Protein AF-A0A6N7Y236-F1 (afdb_monomer)

Structure (mmCIF, N/CA/C/O backbone):
data_AF-A0A6N7Y236-F1
#
_entry.id   AF-A0A6N7Y236-F1
#
loop_
_atom_site.group_PDB
_atom_site.id
_atom_site.type_symbol
_atom_site.label_atom_id
_atom_site.label_alt_id
_atom_site.label_comp_id
_atom_site.label_asym_id
_atom_site.label_entity_id
_atom_site.label_seq_id
_atom_site.pdbx_PDB_ins_code
_atom_site.C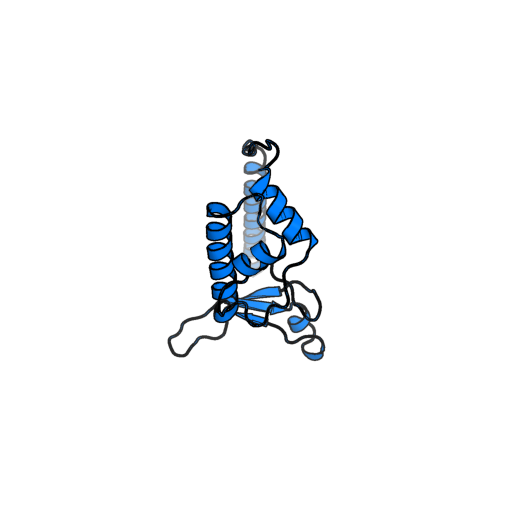artn_x
_atom_site.Cartn_y
_atom_site.Cartn_z
_atom_site.occupancy
_atom_site.B_iso_or_equiv
_atom_site.auth_seq_id
_atom_site.auth_comp_id
_atom_site.auth_asym_id
_atom_site.auth_atom_id
_atom_site.pdbx_PDB_model_num
ATOM 1 N N . MET A 1 1 ? 8.096 5.923 -2.245 1.00 73.38 1 MET A N 1
ATOM 2 C CA . MET A 1 1 ? 9.019 4.998 -2.942 1.00 73.38 1 MET A CA 1
ATOM 3 C C . MET A 1 1 ? 8.358 3.627 -2.965 1.00 73.38 1 MET A C 1
ATOM 5 O O . MET A 1 1 ? 7.786 3.262 -1.947 1.00 73.38 1 MET A O 1
ATOM 9 N N . VAL A 1 2 ? 8.338 2.931 -4.106 1.00 91.31 2 VAL A N 1
ATOM 10 C CA . VAL A 1 2 ? 7.702 1.605 -4.260 1.00 91.31 2 VAL A CA 1
ATOM 11 C C . VAL A 1 2 ? 8.805 0.564 -4.427 1.00 91.31 2 VAL A C 1
ATOM 13 O O . VAL A 1 2 ? 9.731 0.795 -5.203 1.00 91.31 2 VAL A O 1
ATOM 16 N N . TYR A 1 3 ? 8.707 -0.558 -3.720 1.00 94.25 3 TYR A N 1
ATOM 17 C CA . TYR A 1 3 ? 9.679 -1.652 -3.771 1.00 94.25 3 TYR A CA 1
ATOM 18 C C . TYR A 1 3 ? 9.050 -2.913 -4.360 1.00 94.25 3 TYR A C 1
ATOM 20 O O . TYR A 1 3 ? 7.848 -3.147 -4.225 1.00 94.25 3 TYR A O 1
ATOM 28 N N . CYS A 1 4 ? 9.860 -3.704 -5.059 1.00 94.25 4 CYS A N 1
ATOM 29 C CA . CYS A 1 4 ? 9.429 -4.950 -5.671 1.00 94.25 4 CYS A CA 1
ATOM 30 C C . CYS A 1 4 ? 9.331 -6.061 -4.622 1.00 94.25 4 CYS A C 1
ATOM 32 O O . CYS A 1 4 ? 10.350 -6.461 -4.080 1.00 94.25 4 CYS A O 1
ATOM 34 N N . GLY A 1 5 ? 8.152 -6.650 -4.425 1.00 90.12 5 GLY A N 1
ATOM 35 C CA . GLY A 1 5 ? 7.972 -7.733 -3.446 1.00 90.12 5 GLY A CA 1
ATOM 36 C C . GLY A 1 5 ? 8.643 -9.076 -3.780 1.00 90.12 5 GLY A C 1
ATOM 37 O O . GLY A 1 5 ? 8.464 -10.022 -3.028 1.00 90.12 5 GLY A O 1
ATOM 38 N N . ASN A 1 6 ? 9.359 -9.200 -4.906 1.00 92.12 6 ASN A N 1
ATOM 39 C CA . ASN A 1 6 ? 10.080 -10.433 -5.274 1.00 92.12 6 ASN A CA 1
ATOM 40 C C . ASN A 1 6 ? 11.599 -10.335 -5.075 1.00 92.12 6 ASN A C 1
ATOM 42 O O . ASN A 1 6 ? 12.252 -11.346 -4.856 1.00 92.12 6 ASN A O 1
ATOM 46 N N . CYS A 1 7 ? 12.179 -9.139 -5.195 1.00 93.12 7 CYS A N 1
ATOM 47 C CA . CYS A 1 7 ? 13.631 -8.948 -5.087 1.00 93.12 7 CYS A CA 1
ATOM 48 C C . CYS A 1 7 ? 14.033 -7.703 -4.285 1.00 93.12 7 CYS A C 1
ATOM 50 O O . CYS A 1 7 ? 15.197 -7.315 -4.320 1.00 93.12 7 CYS A O 1
ATOM 52 N N . ASP A 1 8 ? 13.071 -7.044 -3.635 1.00 93.31 8 ASP A N 1
ATOM 53 C CA . ASP A 1 8 ? 13.226 -5.872 -2.764 1.00 93.31 8 ASP A CA 1
ATOM 54 C C . ASP A 1 8 ? 13.941 -4.661 -3.380 1.00 93.31 8 ASP A C 1
ATOM 56 O O . ASP A 1 8 ? 14.250 -3.681 -2.702 1.00 93.31 8 ASP A O 1
ATOM 60 N N . THR A 1 9 ? 14.155 -4.657 -4.696 1.00 94.06 9 THR A N 1
ATOM 61 C CA . THR A 1 9 ? 14.704 -3.497 -5.395 1.00 94.06 9 THR A CA 1
ATOM 62 C C . THR A 1 9 ? 13.645 -2.425 -5.612 1.00 94.06 9 THR A C 1
ATOM 64 O O . THR A 1 9 ? 12.453 -2.693 -5.809 1.00 94.06 9 THR A O 1
ATOM 67 N N . ALA A 1 10 ? 14.092 -1.170 -5.601 1.00 94.44 10 ALA A N 1
ATOM 68 C CA . ALA A 1 10 ? 13.239 -0.030 -5.892 1.00 94.44 10 ALA A CA 1
ATOM 69 C C . ALA A 1 10 ? 12.637 -0.142 -7.300 1.00 94.44 10 ALA A C 1
ATOM 71 O O . ALA A 1 10 ? 13.304 -0.544 -8.260 1.00 94.44 10 ALA A O 1
ATOM 72 N N . CYS A 1 11 ? 11.375 0.246 -7.436 1.00 94.75 11 CYS A N 1
ATOM 73 C CA . CYS A 1 11 ? 10.710 0.359 -8.725 1.00 94.75 11 CYS A CA 1
ATOM 74 C C . CYS A 1 11 ? 10.898 1.766 -9.301 1.00 94.75 11 CYS A C 1
ATOM 76 O O . CYS A 1 11 ? 10.759 2.758 -8.583 1.00 94.75 11 CYS A O 1
ATOM 78 N N . HIS A 1 12 ? 11.158 1.856 -10.604 1.00 93.69 12 HIS A N 1
ATOM 79 C CA . HIS A 1 12 ? 11.148 3.124 -11.327 1.00 93.69 12 HIS A CA 1
ATOM 80 C C . HIS A 1 12 ? 9.745 3.407 -11.868 1.00 93.69 12 HIS A C 1
ATOM 82 O O . HIS A 1 12 ? 9.034 2.496 -12.302 1.00 93.69 12 HIS A O 1
ATOM 88 N N . ALA A 1 13 ? 9.341 4.675 -11.828 1.00 94.06 13 ALA A N 1
ATOM 89 C CA . ALA A 1 13 ? 8.067 5.124 -12.369 1.00 94.06 13 ALA A CA 1
ATOM 90 C C . ALA A 1 13 ? 8.195 5.439 -13.866 1.00 94.06 13 ALA A C 1
ATOM 92 O O . ALA A 1 13 ? 9.195 5.998 -14.311 1.00 94.06 13 ALA A O 1
ATOM 93 N N . GLY A 1 14 ? 7.159 5.116 -14.628 1.00 93.56 14 GLY A N 1
ATOM 94 C CA . GLY A 1 14 ? 7.034 5.451 -16.040 1.00 93.56 14 GLY A CA 1
ATOM 95 C C . GLY A 1 14 ? 5.575 5.438 -16.482 1.00 93.56 14 GLY A C 1
ATOM 96 O O . GLY A 1 14 ? 4.678 5.112 -15.705 1.00 93.56 14 GLY A O 1
ATOM 97 N N . LEU A 1 15 ? 5.333 5.795 -17.740 1.00 93.69 15 LEU A N 1
ATOM 98 C CA . LEU A 1 15 ? 4.010 5.674 -18.345 1.00 93.69 15 LEU A CA 1
ATOM 99 C C . LEU A 1 15 ? 3.803 4.254 -18.863 1.00 93.69 15 LEU A C 1
ATOM 101 O O . LEU A 1 15 ? 4.702 3.660 -19.458 1.00 93.69 15 LEU A O 1
ATOM 105 N N . ASP A 1 16 ? 2.602 3.722 -18.665 1.00 91.44 16 ASP A N 1
ATOM 106 C CA . ASP A 1 16 ? 2.214 2.462 -19.280 1.00 91.44 16 ASP A CA 1
ATOM 107 C C . ASP A 1 16 ? 1.825 2.644 -20.760 1.00 91.44 16 ASP A C 1
ATOM 109 O O . ASP A 1 16 ? 1.664 3.752 -21.289 1.00 91.44 16 ASP A O 1
ATOM 113 N N . SER A 1 17 ? 1.638 1.516 -21.441 1.00 89.69 17 SER A N 1
ATOM 114 C CA . SER A 1 17 ? 1.077 1.484 -22.788 1.00 89.69 17 SER A CA 1
ATOM 115 C C . SER A 1 17 ? -0.328 2.096 -22.827 1.00 89.69 17 SER A C 1
ATOM 117 O O . SER A 1 17 ? -1.106 1.933 -21.877 1.00 89.69 17 SER A O 1
ATOM 119 N N . PRO A 1 18 ? -0.676 2.795 -23.924 1.00 93.88 18 PRO A N 1
ATOM 120 C CA . PRO A 1 18 ? -1.967 3.450 -24.020 1.00 93.88 18 PRO A CA 1
ATOM 121 C C . PRO A 1 18 ? -3.061 2.398 -24.026 1.00 93.88 18 PRO A C 1
ATOM 123 O O . PRO A 1 18 ? -2.958 1.367 -24.693 1.00 93.88 18 PRO A O 1
ATOM 126 N N . ARG A 1 19 ? -4.130 2.672 -23.291 1.00 91.25 19 ARG A N 1
ATOM 127 C CA . ARG A 1 19 ? -5.381 1.939 -23.437 1.00 91.25 19 ARG A CA 1
ATOM 128 C C . ARG A 1 19 ? -6.055 2.337 -24.757 1.00 91.25 19 ARG A C 1
ATOM 130 O O . ARG A 1 19 ? -5.618 3.262 -25.440 1.00 91.25 19 ARG A O 1
ATOM 137 N N . LYS A 1 20 ? -7.115 1.618 -25.141 1.00 94.56 20 LYS A N 1
ATOM 138 C CA . LYS A 1 20 ? -7.821 1.829 -26.424 1.00 94.56 20 LYS A CA 1
ATOM 139 C C . LYS A 1 20 ? -8.383 3.249 -26.585 1.00 94.56 20 LYS A C 1
ATOM 141 O O . LYS A 1 20 ? -8.529 3.715 -27.705 1.00 94.56 20 LYS A O 1
ATOM 146 N N . ASP A 1 21 ? -8.680 3.912 -25.474 1.00 94.00 21 ASP A N 1
ATOM 147 C CA . ASP A 1 21 ? -9.172 5.291 -25.371 1.00 94.00 21 ASP A CA 1
ATOM 148 C C . ASP A 1 21 ? -8.045 6.340 -25.266 1.00 94.00 21 ASP A C 1
ATOM 150 O O . ASP A 1 21 ? -8.315 7.530 -25.136 1.00 94.00 21 ASP A O 1
ATOM 154 N N . GLY A 1 22 ? -6.776 5.920 -25.312 1.00 93.81 22 GLY A N 1
ATOM 155 C CA . GLY A 1 22 ? -5.610 6.792 -25.182 1.00 93.81 22 GLY A CA 1
ATOM 156 C C . GLY A 1 22 ? -5.167 7.062 -23.742 1.00 93.81 22 GLY A C 1
ATOM 157 O O . GLY A 1 22 ? -4.090 7.632 -23.552 1.00 93.81 22 GLY A O 1
ATOM 158 N N . TYR A 1 23 ? -5.921 6.618 -22.729 1.00 92.81 23 TYR A N 1
ATOM 159 C CA . TYR A 1 23 ? -5.523 6.760 -21.328 1.00 92.81 23 TYR A CA 1
ATOM 160 C C . TYR A 1 23 ? -4.214 6.006 -21.045 1.00 92.81 23 TYR A C 1
ATOM 162 O O . TYR A 1 23 ? -4.032 4.860 -21.469 1.00 92.81 23 TYR A O 1
ATOM 170 N N . ARG A 1 24 ? -3.291 6.647 -20.317 1.00 94.25 24 ARG A N 1
ATOM 171 C CA . ARG A 1 24 ? -1.989 6.077 -19.937 1.00 94.25 24 ARG A CA 1
ATOM 172 C C . ARG A 1 24 ? -1.809 6.135 -18.423 1.00 94.25 24 ARG A C 1
ATOM 174 O O . ARG A 1 24 ? -1.453 7.195 -17.911 1.00 94.25 24 ARG A O 1
ATOM 181 N N . PRO A 1 25 ? -2.059 5.038 -17.693 1.00 94.38 25 PRO A N 1
ATOM 182 C CA . PRO A 1 25 ? -1.783 5.015 -16.263 1.00 94.38 25 PRO A CA 1
ATOM 183 C C . PRO A 1 25 ? -0.273 5.047 -16.015 1.00 94.38 25 PRO A C 1
ATOM 185 O O . PRO A 1 25 ? 0.513 4.630 -16.874 1.00 94.38 25 PRO A O 1
ATOM 188 N N . SER A 1 26 ? 0.139 5.469 -14.821 1.00 94.75 26 SER A N 1
ATOM 189 C CA . SER A 1 26 ? 1.523 5.254 -14.409 1.00 94.75 26 SER A CA 1
ATOM 190 C C . SER A 1 26 ? 1.756 3.775 -14.115 1.00 94.75 26 SER A C 1
ATOM 192 O O . SER A 1 26 ? 0.847 3.002 -13.770 1.00 94.75 26 SER A O 1
ATOM 194 N N . ARG A 1 27 ? 3.012 3.380 -14.271 1.00 94.75 27 ARG A N 1
ATOM 195 C CA . ARG A 1 27 ? 3.520 2.043 -14.022 1.00 94.75 27 ARG A CA 1
ATOM 196 C C . ARG A 1 27 ? 4.809 2.145 -13.225 1.00 94.75 27 ARG A C 1
ATOM 198 O O . ARG A 1 27 ? 5.702 2.910 -13.572 1.00 94.75 27 ARG A O 1
ATOM 205 N N . TYR A 1 28 ? 4.909 1.325 -12.192 1.00 95.19 28 TYR A N 1
ATOM 206 C CA . TYR A 1 28 ? 6.104 1.146 -11.387 1.00 95.19 28 TYR A CA 1
ATOM 207 C C . TYR A 1 28 ? 6.699 -0.207 -11.737 1.00 95.19 28 TYR A C 1
ATOM 209 O O . TYR A 1 28 ? 6.105 -1.249 -11.458 1.00 95.19 28 TYR A O 1
ATOM 217 N N . THR A 1 29 ? 7.850 -0.191 -12.392 1.00 95.00 29 THR A N 1
ATOM 218 C CA . THR A 1 29 ? 8.519 -1.405 -12.857 1.00 95.00 29 THR A CA 1
ATOM 219 C C . THR A 1 29 ? 9.741 -1.660 -11.994 1.00 95.00 29 THR A C 1
ATOM 221 O O . THR A 1 29 ? 10.496 -0.735 -11.696 1.00 95.00 29 THR A O 1
ATOM 224 N N . CYS A 1 30 ? 9.941 -2.912 -11.580 1.00 95.56 30 CYS A N 1
ATOM 225 C CA . CYS A 1 30 ? 11.135 -3.309 -10.843 1.00 95.56 30 CYS A CA 1
ATOM 226 C C . CYS A 1 30 ? 12.396 -2.915 -11.626 1.00 95.56 30 CYS A C 1
ATOM 228 O O . CYS A 1 30 ? 12.510 -3.217 -12.814 1.00 95.56 30 CYS A O 1
ATOM 230 N N . SER A 1 31 ? 13.354 -2.252 -10.975 1.00 93.56 31 SER A N 1
ATOM 231 C CA . SER A 1 31 ? 14.572 -1.801 -11.662 1.00 93.56 31 SER A CA 1
ATOM 232 C C . SER A 1 31 ? 15.440 -2.963 -12.140 1.00 93.56 31 SER A C 1
ATOM 234 O O . SER A 1 31 ? 16.049 -2.856 -13.196 1.00 93.56 31 SER A O 1
ATOM 236 N N . THR A 1 32 ? 15.437 -4.106 -11.442 1.00 92.50 32 THR A N 1
ATOM 237 C CA . THR A 1 32 ? 16.137 -5.320 -11.895 1.00 92.50 32 THR A CA 1
ATOM 238 C C . THR A 1 32 ? 15.682 -5.754 -13.285 1.00 92.50 32 THR A C 1
ATOM 240 O O . THR A 1 32 ? 16.520 -6.141 -14.090 1.00 92.50 32 THR A O 1
ATOM 243 N N . ARG A 1 33 ? 14.391 -5.597 -13.607 1.00 88.56 33 ARG A N 1
ATOM 244 C CA . ARG A 1 33 ? 13.844 -5.943 -14.923 1.00 88.56 33 ARG A CA 1
ATOM 245 C C . ARG A 1 33 ? 14.540 -5.204 -16.065 1.00 88.56 33 ARG A C 1
ATOM 247 O O . ARG A 1 33 ? 14.715 -5.765 -17.136 1.00 88.56 33 ARG A O 1
ATOM 254 N N . GLN A 1 34 ? 14.935 -3.949 -15.8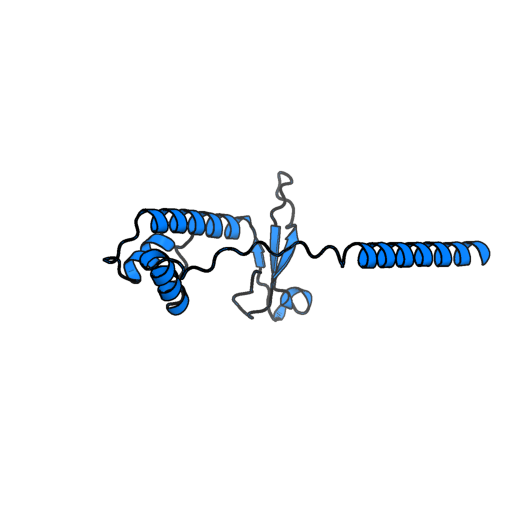40 1.00 80.31 34 GLN A N 1
ATOM 255 C CA . GLN A 1 34 ? 15.624 -3.147 -16.852 1.00 80.31 34 GLN A CA 1
ATOM 256 C C . GLN A 1 34 ? 16.987 -3.743 -17.230 1.00 80.31 34 GLN A C 1
ATOM 258 O O . GLN A 1 34 ? 17.425 -3.591 -18.367 1.00 80.31 34 GLN A O 1
ATOM 263 N N . PHE A 1 35 ? 17.653 -4.401 -16.280 1.00 83.75 35 PHE A N 1
ATOM 264 C CA . PHE A 1 35 ? 18.987 -4.968 -16.466 1.00 83.75 35 PHE A CA 1
ATOM 265 C C . PHE A 1 35 ? 18.949 -6.461 -16.808 1.00 83.75 35 PHE A C 1
ATOM 267 O O . PHE A 1 35 ? 19.794 -6.928 -17.564 1.00 83.75 35 PHE A O 1
ATOM 274 N N . ASN A 1 36 ? 17.989 -7.206 -16.252 1.00 85.50 36 ASN A N 1
ATOM 275 C CA . ASN A 1 36 ? 17.822 -8.637 -16.474 1.00 85.50 36 ASN A CA 1
ATOM 276 C C . ASN A 1 36 ? 16.359 -9.068 -16.246 1.00 85.50 36 ASN A C 1
ATOM 278 O O . ASN A 1 36 ? 15.907 -9.202 -15.105 1.00 85.50 36 ASN A O 1
ATOM 282 N N . GLU A 1 37 ? 15.622 -9.315 -17.333 1.00 81.62 37 GLU A N 1
ATOM 283 C CA . GLU A 1 37 ? 14.224 -9.758 -17.251 1.00 81.62 37 GLU A CA 1
ATOM 284 C C . GLU A 1 37 ? 14.072 -11.168 -16.659 1.00 81.62 37 GLU A C 1
ATOM 286 O O . GLU A 1 37 ? 13.067 -11.427 -16.002 1.00 81.62 37 GLU A O 1
ATOM 291 N N . GLU A 1 38 ? 15.059 -12.061 -16.808 1.00 85.75 38 GLU A N 1
ATOM 292 C CA . GLU A 1 38 ? 14.987 -13.425 -16.253 1.00 85.75 38 GLU A CA 1
ATOM 293 C C . GLU A 1 38 ? 15.008 -13.427 -14.720 1.00 85.75 38 GLU A C 1
ATOM 295 O O . GLU A 1 38 ? 14.414 -14.293 -14.080 1.00 85.75 38 GLU A O 1
ATOM 300 N N . GLN A 1 39 ? 15.662 -12.431 -14.119 1.00 88.12 39 GLN A N 1
ATOM 301 C CA . GLN A 1 39 ? 15.780 -12.320 -12.669 1.00 88.12 39 GLN A CA 1
ATOM 302 C C . GLN A 1 39 ? 14.506 -11.762 -12.021 1.00 88.12 39 GLN A C 1
ATOM 304 O O . GLN A 1 39 ? 14.156 -12.146 -10.905 1.00 88.12 39 GLN A O 1
ATOM 309 N N . CYS A 1 40 ? 13.824 -10.819 -12.678 1.00 92.75 40 CYS A N 1
ATOM 310 C CA . CYS A 1 40 ? 12.589 -10.245 -12.158 1.00 92.75 40 CYS A CA 1
ATOM 311 C C . CYS A 1 40 ? 11.785 -9.541 -13.253 1.00 92.75 40 CYS A C 1
ATOM 313 O O . CYS A 1 40 ? 12.280 -8.631 -13.914 1.00 92.75 40 CYS A O 1
ATOM 315 N N . THR A 1 41 ? 10.501 -9.878 -13.373 1.00 92.94 41 THR A N 1
ATOM 316 C CA . THR A 1 41 ? 9.587 -9.274 -14.359 1.00 92.94 41 THR A CA 1
ATOM 317 C C . THR A 1 41 ? 8.509 -8.387 -13.734 1.00 92.94 41 THR A C 1
ATOM 319 O O . THR A 1 41 ? 7.712 -7.781 -14.464 1.00 92.94 41 THR A O 1
ATOM 322 N N . ASN A 1 42 ? 8.504 -8.261 -12.403 1.00 93.94 42 ASN A N 1
ATOM 323 C CA . ASN A 1 42 ? 7.440 -7.611 -11.646 1.00 93.94 42 ASN A CA 1
ATOM 324 C C . ASN A 1 42 ? 7.264 -6.127 -11.984 1.00 93.94 42 ASN A C 1
ATOM 326 O O . ASN A 1 42 ? 8.215 -5.356 -12.145 1.00 93.94 42 ASN A O 1
ATOM 330 N N . PHE A 1 43 ? 6.000 -5.725 -12.039 1.00 93.62 43 PHE A N 1
ATOM 331 C CA . PHE A 1 43 ? 5.565 -4.343 -12.155 1.00 93.62 43 PHE A CA 1
ATOM 332 C C . PHE A 1 43 ? 4.174 -4.190 -11.537 1.00 93.62 43 PHE A C 1
ATOM 334 O O . PHE A 1 43 ? 3.429 -5.161 -11.419 1.00 93.62 43 PHE A O 1
ATOM 341 N N . ILE A 1 44 ? 3.808 -2.962 -11.188 1.00 93.94 44 ILE A N 1
ATOM 342 C CA . ILE A 1 44 ? 2.465 -2.611 -10.725 1.00 93.94 44 ILE A CA 1
ATOM 343 C C . ILE A 1 44 ? 2.007 -1.322 -11.410 1.00 93.94 44 ILE A C 1
ATOM 345 O O . ILE A 1 44 ? 2.815 -0.436 -11.680 1.00 93.94 44 ILE A O 1
ATOM 349 N N . SER A 1 45 ? 0.721 -1.215 -11.739 1.00 93.88 45 SER A N 1
ATOM 350 C CA . SER A 1 45 ? 0.139 -0.014 -12.352 1.00 93.88 45 SER A CA 1
ATOM 351 C C . SER A 1 45 ? -0.692 0.765 -11.336 1.00 93.88 45 SER A C 1
ATOM 353 O O . SER A 1 45 ? -1.233 0.181 -10.398 1.00 93.88 45 SER A O 1
ATOM 355 N N . ASP A 1 46 ? -0.875 2.066 -11.558 1.00 92.88 46 ASP A N 1
ATOM 356 C CA . ASP A 1 46 ? -1.815 2.885 -10.782 1.00 92.88 46 ASP A CA 1
ATOM 357 C C . ASP A 1 46 ? -3.236 2.324 -10.783 1.00 92.88 46 ASP A C 1
ATOM 359 O O . ASP A 1 46 ? -3.949 2.474 -9.796 1.00 92.88 46 ASP A O 1
ATOM 363 N N . ILE A 1 47 ? -3.642 1.615 -11.841 1.00 92.56 47 ILE A N 1
ATOM 364 C CA . ILE A 1 47 ? -4.969 0.983 -11.908 1.00 92.56 47 ILE A CA 1
ATOM 365 C C . ILE A 1 47 ? -5.191 0.027 -10.726 1.00 92.56 47 ILE A C 1
ATOM 367 O O . ILE A 1 47 ? -6.311 -0.098 -10.237 1.00 92.56 47 ILE A O 1
ATOM 371 N N . THR A 1 48 ? -4.133 -0.630 -10.248 1.00 91.94 48 THR A N 1
ATOM 372 C CA . THR A 1 48 ? -4.187 -1.533 -9.094 1.00 91.94 48 THR A CA 1
ATOM 373 C C . THR A 1 48 ? -3.715 -0.851 -7.812 1.00 91.94 48 THR A C 1
ATOM 375 O O . THR A 1 48 ? -4.347 -0.998 -6.767 1.00 91.94 48 THR A O 1
ATOM 378 N N . LEU A 1 49 ? -2.628 -0.077 -7.885 1.00 93.50 49 LEU A N 1
ATOM 379 C CA . LEU A 1 49 ? -1.994 0.538 -6.721 1.00 93.50 49 LEU A CA 1
ATOM 380 C C . LEU A 1 49 ? -2.831 1.679 -6.129 1.00 93.50 49 LEU A C 1
ATOM 382 O O . LEU A 1 49 ? -2.957 1.789 -4.911 1.00 93.50 49 LEU A O 1
ATOM 386 N N . LEU A 1 50 ? -3.427 2.526 -6.967 1.00 94.06 50 LEU A N 1
ATOM 387 C CA . LEU A 1 50 ? -4.134 3.711 -6.492 1.00 94.06 50 LEU A CA 1
ATOM 388 C C . LEU A 1 50 ? -5.409 3.351 -5.710 1.00 94.06 50 LEU A C 1
ATOM 390 O O . LEU A 1 50 ? -5.575 3.877 -4.607 1.00 94.06 50 LEU A O 1
ATOM 394 N N . PRO A 1 51 ? -6.274 2.417 -6.167 1.00 95.44 51 PRO A N 1
ATOM 395 C CA . PRO A 1 51 ? -7.390 1.950 -5.348 1.00 95.44 51 PRO A CA 1
ATOM 396 C C . PRO A 1 51 ? -6.948 1.377 -4.001 1.00 95.44 51 PRO A C 1
ATOM 398 O O . PRO A 1 51 ? -7.625 1.600 -3.001 1.00 95.44 51 PRO A O 1
ATOM 401 N N . PHE A 1 52 ? -5.822 0.663 -3.952 1.00 96.00 52 PHE A N 1
ATOM 402 C CA . PHE A 1 52 ? -5.272 0.144 -2.702 1.00 96.00 52 PHE A CA 1
ATOM 403 C C . PHE A 1 52 ? -4.919 1.280 -1.731 1.00 96.00 52 PHE A C 1
ATOM 405 O O . PHE A 1 52 ? -5.441 1.327 -0.617 1.00 96.00 52 PHE A O 1
ATOM 412 N N . ILE A 1 53 ? -4.098 2.237 -2.178 1.00 95.88 53 ILE A N 1
ATOM 413 C CA . ILE A 1 53 ? -3.626 3.354 -1.348 1.00 95.88 53 ILE A CA 1
ATOM 414 C C . ILE A 1 53 ? -4.794 4.231 -0.886 1.00 95.88 53 ILE A C 1
ATOM 416 O O . ILE A 1 53 ? -4.898 4.549 0.297 1.00 95.88 53 ILE A O 1
ATOM 420 N N . LEU A 1 54 ? -5.697 4.608 -1.794 1.00 97.38 54 LEU A N 1
ATOM 421 C CA . LEU A 1 54 ? -6.814 5.496 -1.465 1.00 97.38 54 LEU A CA 1
ATOM 422 C C . LEU A 1 54 ? -7.791 4.852 -0.478 1.00 97.38 54 LEU A C 1
ATOM 424 O O . LEU A 1 54 ? -8.259 5.520 0.447 1.00 97.38 54 LEU A O 1
ATOM 428 N N . ASN A 1 55 ? -8.073 3.555 -0.629 1.00 97.88 55 ASN A N 1
ATOM 429 C CA . ASN A 1 55 ? -8.890 2.841 0.350 1.00 97.88 55 ASN A CA 1
ATOM 430 C C . ASN A 1 55 ? -8.186 2.755 1.705 1.00 97.88 55 ASN A C 1
ATOM 432 O O . ASN A 1 55 ? -8.845 2.907 2.732 1.00 97.88 55 ASN A O 1
ATOM 436 N N . TYR A 1 56 ? -6.862 2.583 1.720 1.00 97.19 56 TYR A N 1
ATOM 437 C CA . TYR A 1 56 ? -6.104 2.502 2.965 1.00 97.19 56 TYR A CA 1
ATOM 438 C C . TYR A 1 56 ? -6.140 3.842 3.700 1.00 97.19 56 TYR A C 1
ATOM 440 O O . TYR A 1 56 ? -6.488 3.881 4.876 1.00 97.19 56 TYR A O 1
ATOM 448 N N . ILE A 1 57 ? -5.914 4.954 2.991 1.00 97.50 57 ILE A N 1
ATOM 449 C CA . ILE A 1 57 ? -6.048 6.316 3.535 1.00 97.50 57 ILE A CA 1
ATOM 450 C C . ILE A 1 57 ? -7.473 6.560 4.051 1.00 97.50 57 ILE A C 1
ATOM 452 O O . ILE A 1 57 ? -7.652 7.068 5.155 1.00 97.50 57 ILE A O 1
ATOM 456 N N . SER A 1 58 ? -8.503 6.165 3.294 1.00 97.75 58 SER A N 1
ATOM 457 C CA . SER A 1 58 ? -9.899 6.305 3.733 1.00 97.75 58 SER A CA 1
ATOM 458 C C . SER A 1 58 ? -10.167 5.550 5.036 1.00 97.75 58 SER A C 1
ATOM 460 O O . SER A 1 58 ? -10.810 6.079 5.946 1.00 97.75 58 SER A O 1
ATOM 462 N N . ASN A 1 59 ? -9.671 4.318 5.143 1.00 97.19 59 ASN A N 1
ATOM 463 C CA . ASN A 1 59 ? -9.808 3.508 6.347 1.00 97.19 59 ASN A CA 1
ATOM 464 C C . ASN A 1 59 ? -8.992 4.068 7.513 1.00 97.19 59 ASN A C 1
ATOM 466 O O . ASN A 1 59 ? -9.470 4.046 8.644 1.00 97.19 59 ASN A O 1
ATOM 470 N N . PHE A 1 60 ? -7.817 4.629 7.241 1.00 95.94 60 PHE A N 1
ATOM 471 C CA . PHE A 1 60 ? -6.972 5.289 8.229 1.00 95.94 60 PHE A CA 1
ATOM 472 C C . PHE A 1 60 ? -7.666 6.512 8.845 1.00 95.94 60 PHE A C 1
ATOM 474 O O . PHE A 1 60 ? -7.718 6.639 10.064 1.00 95.94 60 PHE A O 1
ATOM 481 N N . ILE A 1 61 ? -8.294 7.362 8.024 1.00 95.44 61 ILE A N 1
ATOM 482 C CA . ILE A 1 61 ? -9.081 8.514 8.502 1.00 95.44 61 ILE A CA 1
ATOM 483 C C . ILE A 1 61 ? -10.290 8.048 9.327 1.00 95.44 61 ILE A C 1
ATOM 485 O O . ILE A 1 61 ? -10.604 8.619 10.370 1.00 95.44 61 ILE A O 1
ATOM 489 N N . LYS A 1 62 ? -10.981 6.986 8.892 1.00 94.75 62 LYS A N 1
ATOM 490 C CA . LYS A 1 62 ? -12.104 6.416 9.658 1.00 94.75 62 LYS A CA 1
ATOM 491 C C . LYS A 1 62 ? -11.648 5.893 11.012 1.00 94.75 62 LYS A C 1
ATOM 493 O O . LYS A 1 62 ? -12.306 6.173 12.007 1.00 94.75 62 LYS A O 1
ATOM 498 N N . LEU A 1 63 ? -10.530 5.171 11.036 1.00 94.44 63 LEU A N 1
ATOM 499 C CA . LEU A 1 63 ? -9.920 4.682 12.261 1.00 94.44 63 LEU A CA 1
ATOM 500 C C . LEU A 1 63 ? -9.582 5.845 13.194 1.00 94.44 63 LEU A C 1
ATOM 502 O O . LEU A 1 63 ? -9.984 5.802 14.348 1.00 94.44 63 LEU A O 1
ATOM 506 N N . GLN A 1 64 ? -8.920 6.892 12.695 1.00 92.25 64 GLN A N 1
ATOM 507 C CA . GLN A 1 64 ? -8.583 8.083 13.480 1.00 92.25 64 GLN A CA 1
ATOM 508 C C . GLN A 1 64 ? -9.808 8.680 14.188 1.00 92.25 64 GLN A C 1
ATOM 510 O O . GLN A 1 64 ? -9.722 9.065 15.349 1.00 92.25 64 GLN A O 1
ATOM 515 N N . ASN A 1 65 ? -10.956 8.721 13.509 1.00 90.94 65 ASN A N 1
ATOM 516 C CA . ASN A 1 65 ? -12.190 9.280 14.063 1.00 90.94 65 ASN A CA 1
ATOM 517 C C . ASN A 1 65 ? -12.910 8.346 15.052 1.00 90.94 65 ASN A C 1
ATOM 519 O O . ASN A 1 65 ? -13.741 8.817 15.825 1.00 90.94 65 ASN A O 1
ATOM 523 N N . SER A 1 66 ? -12.648 7.035 15.018 1.00 90.25 66 SER A N 1
ATOM 524 C CA . SER A 1 66 ? -13.369 6.040 15.829 1.00 90.25 66 SER A CA 1
ATOM 525 C C . SER A 1 66 ? -12.515 5.334 16.883 1.00 90.25 66 SER A C 1
ATOM 527 O O . SER A 1 66 ? -13.047 4.549 17.666 1.00 90.25 66 SER A O 1
ATOM 529 N N . ILE A 1 67 ? -11.197 5.535 16.874 1.00 91.19 67 ILE A N 1
ATOM 530 C CA . ILE A 1 67 ? -10.259 4.806 17.725 1.00 91.19 67 ILE A CA 1
ATOM 531 C C . ILE A 1 67 ? -10.420 5.176 19.204 1.00 91.19 67 ILE A C 1
ATOM 533 O O . ILE A 1 67 ? -10.582 6.332 19.585 1.00 91.19 67 ILE A O 1
ATOM 537 N N . VAL A 1 68 ? -10.361 4.157 20.058 1.00 88.44 68 VAL A N 1
ATOM 538 C CA . VAL A 1 68 ? -10.496 4.224 21.513 1.00 88.44 68 VAL A CA 1
ATOM 539 C C . VAL A 1 68 ? -9.541 3.217 22.150 1.00 88.44 68 VAL A C 1
ATOM 541 O O . VAL A 1 68 ? -9.213 2.196 21.545 1.00 88.44 68 VAL A O 1
ATOM 544 N N . LYS A 1 69 ? -9.167 3.444 23.416 1.00 88.12 69 LYS A N 1
ATOM 545 C CA . LYS A 1 69 ? -8.241 2.593 24.198 1.00 88.12 69 LYS A CA 1
ATOM 546 C C . LYS A 1 69 ? -8.655 1.119 24.328 1.00 88.12 69 LYS A C 1
ATOM 548 O O . LYS A 1 69 ? -7.850 0.292 24.737 1.00 88.12 69 LYS A O 1
ATOM 553 N N . LYS A 1 70 ? -9.918 0.792 24.039 1.00 90.69 70 LYS A N 1
ATOM 554 C CA . LYS A 1 70 ? -10.448 -0.579 24.089 1.00 90.69 70 LYS A CA 1
ATOM 555 C C . LYS A 1 70 ? -10.104 -1.398 22.838 1.00 90.69 70 LYS A C 1
ATOM 557 O O . LYS A 1 70 ? -10.186 -2.621 22.895 1.00 90.69 70 LYS A O 1
ATOM 562 N N . HIS A 1 71 ? -9.763 -0.759 21.717 1.00 93.19 71 HIS A N 1
ATOM 563 C CA . HIS A 1 71 ? -9.442 -1.497 20.499 1.00 93.19 71 HIS A CA 1
ATOM 564 C C . HIS A 1 71 ? -8.168 -2.318 20.670 1.00 93.19 71 HIS A C 1
ATOM 566 O O . HIS A 1 71 ? -7.142 -1.820 21.128 1.00 93.19 71 HIS A O 1
ATOM 572 N N . SER A 1 72 ? -8.241 -3.582 20.265 1.00 93.38 72 SER A N 1
ATOM 573 C CA . SER A 1 72 ? -7.066 -4.431 20.133 1.00 93.38 72 SER A CA 1
ATOM 574 C C . SER A 1 72 ? -6.342 -4.150 18.814 1.00 93.38 72 SER A C 1
ATOM 576 O O . SER A 1 72 ? -6.929 -3.625 17.866 1.00 93.38 72 SER A O 1
ATOM 578 N N . LEU A 1 73 ? -5.081 -4.578 18.712 1.00 94.62 73 LEU A N 1
ATOM 579 C CA . LEU A 1 73 ? -4.328 -4.521 17.453 1.00 94.62 73 LEU A CA 1
ATOM 580 C C . LEU A 1 73 ? -5.083 -5.211 16.302 1.00 94.62 73 LEU A C 1
ATOM 582 O O . LEU A 1 73 ? -5.161 -4.670 15.205 1.00 94.62 73 LEU A O 1
ATOM 586 N N . LYS A 1 74 ? -5.733 -6.350 16.573 1.00 95.12 74 LYS A N 1
ATOM 587 C CA . LYS A 1 74 ? -6.542 -7.065 15.572 1.00 95.12 74 LYS A CA 1
ATOM 588 C C . LYS A 1 74 ? -7.738 -6.245 15.085 1.00 95.12 74 LYS A C 1
ATOM 590 O O . LYS A 1 74 ? -8.079 -6.306 13.907 1.00 95.12 74 LYS A O 1
ATOM 595 N N . ASP A 1 75 ? -8.381 -5.484 15.971 1.00 94.75 75 ASP A N 1
ATOM 596 C CA . ASP A 1 75 ? -9.509 -4.629 15.585 1.00 94.75 75 ASP A CA 1
ATOM 597 C C . ASP A 1 75 ? -9.046 -3.510 14.651 1.00 94.75 75 ASP A C 1
ATOM 599 O O . ASP A 1 75 ? -9.695 -3.226 13.648 1.00 94.75 75 ASP A O 1
ATOM 603 N N . ILE A 1 76 ? -7.897 -2.912 14.964 1.00 95.00 76 ILE A N 1
ATOM 604 C CA . ILE A 1 76 ? -7.288 -1.830 14.189 1.00 95.00 76 ILE A CA 1
ATOM 605 C C . ILE A 1 76 ? -6.898 -2.319 12.801 1.00 95.00 76 ILE A C 1
ATOM 607 O O . ILE A 1 76 ? -7.286 -1.712 11.806 1.00 95.00 76 ILE A O 1
ATOM 611 N N . GLU A 1 77 ? -6.191 -3.445 12.724 1.00 96.50 77 GLU A N 1
ATOM 612 C CA . GLU A 1 77 ? -5.804 -4.065 11.459 1.00 96.50 77 GLU A CA 1
ATOM 613 C C . GLU A 1 77 ? -7.030 -4.393 10.599 1.00 96.50 77 GLU A C 1
ATOM 615 O O . GLU A 1 77 ? -7.072 -4.057 9.415 1.00 96.50 77 GLU A O 1
ATOM 620 N N . LYS A 1 78 ? -8.087 -4.947 11.207 1.00 95.81 78 LYS A N 1
ATOM 621 C CA . LYS A 1 78 ? -9.349 -5.239 10.517 1.00 95.81 78 LYS A CA 1
ATOM 622 C C . LYS A 1 78 ? -10.039 -3.983 9.979 1.00 95.81 78 LYS A C 1
ATOM 624 O O . LYS A 1 78 ? -10.691 -4.047 8.937 1.00 95.81 78 LYS A O 1
ATOM 629 N N . ILE A 1 79 ? -9.940 -2.855 10.684 1.00 95.69 79 ILE A N 1
ATOM 630 C CA . ILE A 1 79 ? -10.474 -1.571 10.214 1.00 95.69 79 ILE A CA 1
ATOM 631 C C . ILE A 1 79 ? -9.630 -1.041 9.048 1.00 95.69 79 ILE A C 1
ATOM 633 O O . ILE A 1 79 ? -10.200 -0.641 8.033 1.00 95.69 79 ILE A O 1
ATOM 637 N N . LEU A 1 80 ? -8.299 -1.071 9.165 1.00 96.62 80 LEU A N 1
ATOM 638 C CA . LEU A 1 80 ? -7.367 -0.585 8.141 1.00 96.62 80 LEU A CA 1
ATOM 639 C C . LEU A 1 80 ? -7.465 -1.380 6.834 1.00 96.62 80 LEU A C 1
ATOM 641 O O . LEU A 1 80 ? -7.547 -0.787 5.758 1.00 96.62 80 LEU A O 1
ATOM 645 N N . LEU A 1 81 ? -7.546 -2.709 6.922 1.00 97.19 81 LEU A N 1
ATOM 646 C CA . LEU A 1 81 ? -7.645 -3.620 5.778 1.00 97.19 81 LEU A CA 1
ATOM 647 C C . LEU A 1 81 ? -9.096 -3.906 5.354 1.00 97.19 81 LEU A C 1
ATOM 649 O O . LEU A 1 81 ? -9.394 -4.907 4.701 1.00 97.19 81 LEU A O 1
ATOM 653 N N . LYS A 1 82 ? -10.046 -3.035 5.709 1.00 96.44 82 LYS A N 1
ATOM 654 C CA . LYS A 1 82 ? -11.448 -3.218 5.330 1.00 96.44 82 LYS A CA 1
ATOM 655 C C . LYS A 1 82 ? -11.669 -2.917 3.845 1.00 96.44 82 LYS A C 1
ATOM 657 O O . LYS A 1 82 ? -11.522 -1.780 3.403 1.00 96.44 82 LYS A O 1
ATOM 662 N N . GLY A 1 83 ? -12.151 -3.905 3.094 1.00 96.06 83 GLY A N 1
ATOM 663 C CA . GLY A 1 83 ? -12.639 -3.730 1.722 1.00 96.06 83 GLY A CA 1
ATOM 664 C C . GLY A 1 83 ? -11.943 -4.629 0.704 1.00 96.06 83 GLY A C 1
ATOM 665 O O . GLY A 1 83 ? -10.921 -5.245 0.982 1.00 96.06 83 GLY A O 1
ATOM 666 N N . LYS A 1 84 ? -12.510 -4.694 -0.506 1.00 95.75 84 LYS A N 1
ATOM 667 C CA . LYS A 1 84 ? -12.069 -5.619 -1.565 1.00 95.75 84 LYS A CA 1
ATOM 668 C C . LYS A 1 84 ? -10.627 -5.409 -2.040 1.00 95.75 84 LYS A C 1
ATOM 670 O O . LYS A 1 84 ? -10.022 -6.347 -2.534 1.00 95.75 84 LYS A O 1
ATOM 675 N N . SER A 1 85 ? -10.080 -4.202 -1.888 1.00 95.25 85 SER A N 1
ATOM 676 C CA . SER A 1 85 ? -8.699 -3.897 -2.284 1.00 95.25 85 SER A CA 1
ATOM 677 C C . SER A 1 85 ? -7.645 -4.606 -1.429 1.00 95.25 85 SER A C 1
ATOM 679 O O . SER A 1 85 ? -6.489 -4.615 -1.827 1.00 95.25 85 SER A O 1
ATOM 681 N N . PHE A 1 86 ? -8.028 -5.195 -0.291 1.00 96.62 86 PHE A N 1
ATOM 682 C CA . PHE A 1 86 ? -7.109 -5.832 0.657 1.00 96.62 86 PHE A CA 1
ATOM 683 C C . PHE A 1 86 ? -7.298 -7.349 0.768 1.00 96.62 86 PHE A C 1
ATOM 685 O O . PHE A 1 86 ? -6.772 -7.953 1.694 1.00 96.62 86 PHE A O 1
ATOM 692 N N . ILE A 1 87 ? -8.063 -7.971 -0.137 1.00 93.81 87 ILE A N 1
ATOM 693 C CA . ILE A 1 87 ? -8.432 -9.391 -0.014 1.00 93.81 87 ILE A CA 1
ATOM 694 C C . ILE A 1 87 ? -7.217 -10.332 -0.012 1.00 93.81 87 ILE A C 1
ATOM 696 O O . ILE A 1 87 ? -7.225 -11.324 0.709 1.00 93.81 87 ILE A O 1
ATOM 700 N N . ASP A 1 88 ? -6.162 -9.965 -0.743 1.00 92.44 88 ASP A N 1
ATOM 701 C CA . ASP A 1 88 ? -4.918 -10.734 -0.863 1.00 92.44 88 ASP A CA 1
ATOM 702 C C . ASP A 1 88 ? -3.812 -10.234 0.087 1.00 92.44 88 ASP A C 1
ATOM 704 O O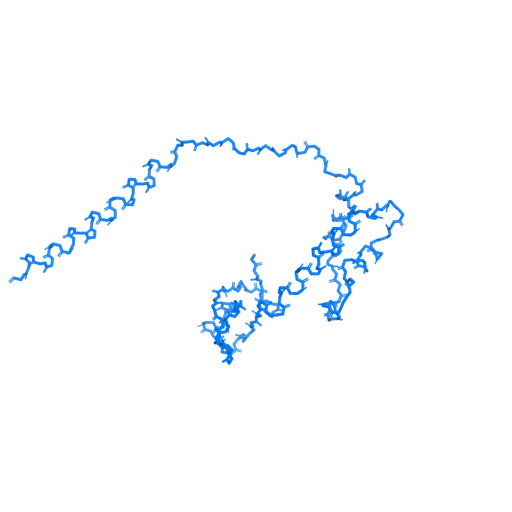 . ASP A 1 88 ? -2.639 -10.573 -0.069 1.00 92.44 88 ASP A O 1
ATOM 708 N N . VAL A 1 89 ? -4.155 -9.394 1.071 1.00 94.81 89 VAL A N 1
ATOM 709 C CA . VAL A 1 89 ? -3.203 -8.893 2.071 1.00 94.81 89 VAL A CA 1
ATOM 710 C C . VAL A 1 89 ? -3.222 -9.808 3.287 1.00 94.81 89 VAL A C 1
ATOM 712 O O . VAL A 1 89 ? -4.234 -9.918 3.972 1.00 94.81 89 VAL A O 1
ATOM 715 N N . ALA A 1 90 ? -2.081 -10.431 3.584 1.00 94.50 90 ALA A N 1
ATOM 716 C CA . ALA A 1 90 ? -1.947 -11.335 4.728 1.00 94.50 90 ALA A CA 1
ATOM 717 C C . ALA A 1 90 ? -2.072 -10.621 6.087 1.00 94.50 90 ALA A C 1
ATOM 719 O O . ALA A 1 90 ? -2.569 -11.206 7.048 1.00 94.50 90 ALA A O 1
ATOM 720 N N . GLY A 1 91 ? -1.621 -9.370 6.166 1.00 95.38 91 GLY A N 1
ATOM 721 C CA . GLY A 1 91 ? -1.644 -8.557 7.376 1.00 95.38 91 GLY A CA 1
ATOM 722 C C . GLY A 1 91 ? -0.738 -7.338 7.250 1.00 95.38 91 GLY A C 1
ATOM 723 O O . GLY A 1 91 ? -0.064 -7.145 6.235 1.00 95.38 91 GLY A O 1
ATOM 724 N N . ILE A 1 92 ? -0.738 -6.514 8.287 1.00 95.44 92 ILE A N 1
ATOM 725 C CA . ILE A 1 92 ? 0.180 -5.394 8.470 1.00 95.44 92 ILE A CA 1
ATOM 726 C C . ILE A 1 92 ? 1.277 -5.849 9.431 1.00 95.44 92 ILE A C 1
ATOM 728 O O . ILE A 1 92 ? 1.026 -6.603 10.373 1.00 95.44 92 ILE A O 1
ATOM 732 N N . ASP A 1 93 ? 2.501 -5.378 9.205 1.00 94.62 93 ASP A N 1
ATOM 733 C CA . ASP A 1 93 ? 3.587 -5.605 10.150 1.00 94.62 93 ASP A CA 1
ATOM 734 C C . AS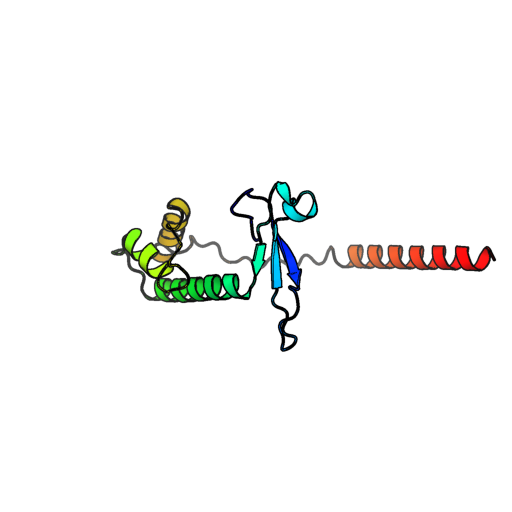P A 1 93 ? 3.194 -5.173 11.578 1.00 94.62 93 ASP A C 1
ATOM 736 O O . ASP A 1 93 ? 2.605 -4.109 11.805 1.00 94.62 93 ASP A O 1
ATOM 740 N N . ARG A 1 94 ? 3.526 -6.021 12.557 1.00 94.88 94 ARG A N 1
ATOM 741 C CA . ARG A 1 94 ? 3.097 -5.834 13.944 1.00 94.88 94 ARG A CA 1
ATOM 742 C C . ARG A 1 94 ? 3.717 -4.587 14.561 1.00 94.88 94 ARG A C 1
ATOM 744 O O . ARG A 1 94 ? 3.037 -3.911 15.333 1.00 94.88 94 ARG A O 1
ATOM 751 N N . GLU A 1 95 ? 4.982 -4.304 14.268 1.00 95.00 95 GLU A N 1
ATOM 752 C CA . GLU A 1 95 ? 5.677 -3.146 14.823 1.00 95.00 95 GLU A CA 1
ATOM 753 C C . GLU A 1 95 ? 5.036 -1.852 14.313 1.00 95.00 95 GLU A C 1
ATOM 755 O O . GLU A 1 95 ? 4.637 -1.002 15.113 1.00 95.00 95 GLU A O 1
ATOM 760 N N . GLY A 1 96 ? 4.805 -1.760 13.000 1.00 91.81 96 GLY A N 1
ATOM 761 C CA . GLY A 1 96 ? 4.111 -0.624 12.391 1.00 91.81 96 GLY A CA 1
ATOM 762 C C . GLY A 1 96 ? 2.687 -0.429 12.925 1.00 91.81 96 GLY A C 1
ATOM 763 O O . GLY A 1 96 ? 2.248 0.701 13.164 1.00 91.81 96 GLY A O 1
ATOM 764 N N . LEU A 1 97 ? 1.965 -1.522 13.181 1.00 94.50 97 LEU A N 1
ATOM 765 C CA . LEU A 1 97 ? 0.615 -1.477 13.741 1.00 94.50 97 LEU A CA 1
ATOM 766 C C . LEU A 1 97 ? 0.604 -0.978 15.198 1.00 94.50 97 LEU A C 1
ATOM 768 O O . LEU A 1 97 ? -0.265 -0.188 15.574 1.00 94.50 97 LEU A O 1
ATOM 772 N N . VAL A 1 98 ? 1.580 -1.398 16.012 1.00 94.25 98 VAL A N 1
ATOM 773 C CA . VAL A 1 98 ? 1.755 -0.924 17.397 1.00 94.25 98 VAL A CA 1
ATOM 774 C C . VAL A 1 98 ? 2.090 0.564 17.424 1.00 94.25 98 VAL A C 1
ATOM 776 O O . VAL A 1 98 ? 1.476 1.302 18.194 1.00 94.25 98 VAL A O 1
ATOM 779 N N . GLN A 1 99 ? 3.011 1.013 16.568 1.00 91.88 99 GLN A N 1
ATOM 780 C CA . GLN A 1 99 ? 3.359 2.431 16.439 1.00 91.88 99 GLN A CA 1
ATOM 781 C C . GLN A 1 99 ? 2.150 3.267 15.994 1.00 91.88 99 GLN A C 1
ATOM 783 O O . GLN A 1 99 ? 1.866 4.322 16.550 1.00 91.88 99 GLN A O 1
ATOM 788 N N . THR A 1 100 ? 1.376 2.768 15.029 1.00 90.69 100 THR A N 1
ATOM 789 C CA . THR A 1 100 ? 0.151 3.439 14.573 1.00 90.69 100 THR A CA 1
ATOM 790 C C . THR A 1 100 ? -0.868 3.571 15.709 1.00 90.69 100 THR A C 1
ATOM 792 O O . THR A 1 100 ? -1.443 4.640 15.914 1.00 90.69 100 THR A O 1
ATOM 795 N N . TYR A 1 101 ? -1.079 2.503 16.486 1.00 91.44 101 TYR A N 1
ATOM 796 C CA . TYR A 1 101 ? -1.971 2.531 17.646 1.00 91.44 101 TYR A CA 1
ATOM 797 C C . TYR A 1 101 ? -1.517 3.534 18.708 1.00 91.44 101 TYR A C 1
ATOM 799 O O . TYR A 1 101 ? -2.342 4.296 19.219 1.00 91.44 101 TYR A O 1
ATOM 807 N N . SER A 1 102 ? -0.222 3.547 19.038 1.00 90.06 102 SER A N 1
ATOM 808 C CA . SER A 1 102 ? 0.298 4.443 20.068 1.00 90.06 102 SER A CA 1
ATOM 809 C C . SER A 1 102 ? 0.122 5.908 19.672 1.00 90.06 102 SER A C 1
ATOM 811 O O . SER A 1 102 ? -0.373 6.687 20.485 1.00 90.06 102 SER A O 1
ATOM 813 N N . ILE A 1 103 ? 0.408 6.255 18.413 1.00 89.12 103 ILE A N 1
ATOM 814 C CA . ILE A 1 103 ? 0.209 7.605 17.870 1.00 89.12 103 ILE A CA 1
ATOM 815 C C . ILE A 1 103 ? -1.253 8.040 18.000 1.00 89.12 103 ILE A C 1
ATOM 817 O O . ILE A 1 103 ? -1.533 9.155 18.435 1.00 89.12 103 ILE A O 1
ATOM 821 N N . PHE A 1 104 ? -2.205 7.173 17.657 1.00 87.06 104 PHE A N 1
ATOM 822 C CA . PHE A 1 104 ? -3.619 7.535 17.727 1.00 87.06 104 PHE A CA 1
ATOM 823 C C . PHE A 1 104 ? -4.152 7.687 19.153 1.00 87.06 104 PHE A C 1
ATOM 825 O O . PHE A 1 104 ? -4.999 8.542 19.401 1.00 87.06 104 PHE A O 1
ATOM 832 N N . VAL A 1 105 ? -3.699 6.847 20.085 1.00 87.06 105 VAL A N 1
ATOM 833 C CA . VAL A 1 105 ? -4.246 6.811 21.449 1.00 87.06 105 VAL A CA 1
ATOM 834 C C . VAL A 1 10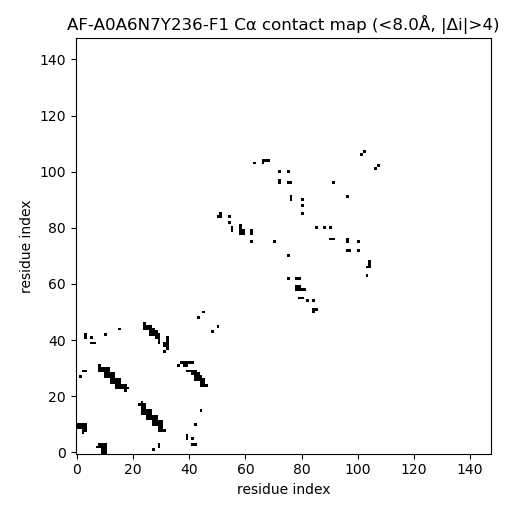5 ? -3.566 7.795 22.387 1.00 87.06 105 VAL A C 1
ATOM 836 O O . VAL A 1 105 ? -4.232 8.395 23.233 1.00 87.06 105 VAL A O 1
ATOM 839 N N . TYR A 1 106 ? -2.248 7.918 22.281 1.00 85.31 106 TYR A N 1
ATOM 840 C CA . TYR A 1 106 ? -1.447 8.759 23.166 1.00 85.31 106 TYR A CA 1
ATOM 841 C C . TYR A 1 106 ? -1.110 10.110 22.528 1.00 85.31 106 TYR A C 1
ATOM 843 O O . TYR A 1 106 ? -0.672 11.015 23.236 1.00 85.31 106 TYR A O 1
ATOM 851 N N . GLY A 1 107 ? -1.387 10.275 21.231 1.00 77.50 107 GLY A N 1
ATOM 852 C CA . GLY A 1 107 ?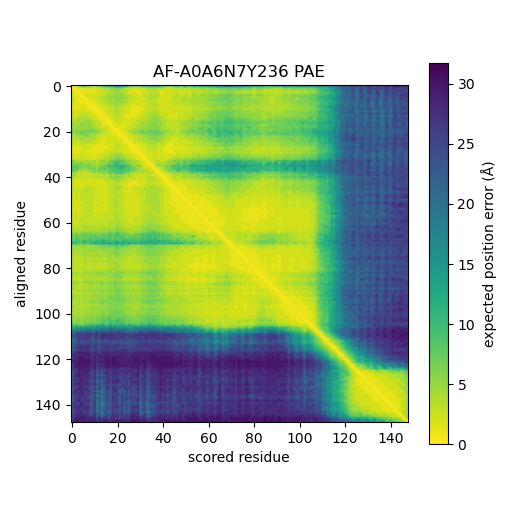 -0.989 11.446 20.465 1.00 77.50 107 GLY A CA 1
ATOM 853 C C . GLY A 1 107 ? 0.500 11.418 20.126 1.00 77.50 107 GLY A C 1
ATOM 854 O O . GLY A 1 107 ? 1.236 10.501 20.489 1.00 77.50 107 GLY A O 1
ATOM 855 N N . PHE A 1 108 ? 0.951 12.452 19.426 1.00 70.06 108 PHE A N 1
ATOM 856 C CA . PHE A 1 108 ? 2.376 12.738 19.328 1.00 70.06 108 PHE A CA 1
ATOM 857 C C . PHE A 1 108 ? 2.826 13.374 20.650 1.00 70.06 108 PHE A C 1
ATOM 859 O O . PHE A 1 108 ? 2.178 14.308 21.130 1.00 70.06 108 PHE A O 1
ATOM 866 N N . GLU A 1 109 ? 3.946 12.923 21.228 1.00 64.06 109 GLU A N 1
ATOM 867 C CA . GLU A 1 109 ? 4.703 13.806 22.126 1.00 64.06 109 GLU A CA 1
ATOM 868 C C . GLU A 1 109 ? 4.952 15.110 21.366 1.00 64.06 109 GLU A C 1
ATOM 870 O O . GLU A 1 109 ? 5.224 15.035 20.172 1.00 64.06 109 GLU A O 1
ATOM 875 N N . ASN A 1 110 ? 4.789 16.266 22.022 1.00 58.09 110 ASN A N 1
ATOM 876 C CA . ASN A 1 110 ? 4.728 17.623 21.453 1.00 58.09 110 ASN A CA 1
ATOM 877 C C . ASN A 1 110 ? 5.914 18.025 20.537 1.00 58.09 110 ASN A C 1
ATOM 879 O O . ASN A 1 110 ? 6.599 19.013 20.797 1.00 58.09 110 ASN A O 1
ATOM 883 N N . GLN A 1 111 ? 6.144 17.326 19.432 1.00 57.75 111 GLN A N 1
ATOM 884 C CA . GLN A 1 111 ? 6.935 17.781 18.310 1.00 57.75 111 GLN A CA 1
ATOM 885 C C . GLN A 1 111 ? 6.036 18.754 17.568 1.00 57.75 111 GLN A C 1
ATOM 887 O O . GLN A 1 111 ? 5.248 18.394 16.691 1.00 57.75 111 GLN A O 1
ATOM 892 N N . LYS A 1 112 ? 6.094 20.013 18.006 1.00 60.50 112 LYS A N 1
ATOM 893 C CA . LYS A 1 112 ? 5.607 21.118 17.194 1.00 60.50 112 LYS A CA 1
ATOM 894 C C . LYS A 1 112 ? 6.259 20.957 15.826 1.00 60.50 112 LYS A C 1
ATOM 896 O O . LYS A 1 112 ? 7.460 20.716 15.739 1.00 60.50 112 LYS A O 1
ATOM 901 N N . TYR A 1 113 ? 5.454 21.031 14.772 1.00 63.53 113 TYR A N 1
ATOM 902 C CA . TYR A 1 113 ? 5.990 21.146 13.428 1.00 63.53 113 TYR A CA 1
ATOM 903 C C . TYR A 1 113 ? 6.756 22.468 13.371 1.00 63.53 113 TYR A C 1
ATOM 905 O O . TYR A 1 113 ? 6.160 23.532 13.187 1.00 63.53 113 TYR A O 1
ATOM 913 N N . ASP A 1 114 ? 8.064 22.404 13.595 1.00 64.31 114 ASP A N 1
ATOM 914 C CA . ASP A 1 114 ? 8.946 23.524 13.340 1.00 64.31 114 ASP A CA 1
ATOM 915 C C . ASP A 1 114 ? 9.050 23.624 11.828 1.00 64.31 114 ASP A C 1
ATOM 917 O O . ASP A 1 114 ? 9.695 22.816 11.154 1.00 64.31 114 ASP A O 1
ATOM 921 N N . LYS A 1 115 ? 8.316 24.593 11.275 1.00 64.19 115 LYS A N 1
ATOM 922 C CA . LYS A 1 115 ? 8.488 24.986 9.884 1.00 64.19 115 LYS A CA 1
ATOM 923 C C . LYS A 1 115 ? 9.984 25.255 9.714 1.00 64.19 115 LYS A C 1
ATOM 925 O O . LYS A 1 115 ? 10.487 26.119 10.433 1.00 64.19 115 LYS A O 1
ATOM 930 N N . PRO A 1 116 ? 10.689 24.551 8.812 1.00 65.88 116 PRO A N 1
ATOM 931 C CA . PRO A 1 116 ? 12.091 24.845 8.590 1.00 65.88 116 PRO A CA 1
ATOM 932 C C . PRO A 1 116 ? 12.193 26.328 8.242 1.00 65.88 116 PRO A C 1
ATOM 934 O O . PRO A 1 116 ? 11.486 26.811 7.347 1.00 65.88 116 PRO A O 1
ATOM 937 N N . GLU A 1 117 ? 13.002 27.063 9.007 1.00 61.56 117 GLU A N 1
ATOM 938 C CA . GLU A 1 117 ? 13.348 28.432 8.655 1.00 61.56 117 GLU A CA 1
ATOM 939 C C . GLU A 1 117 ? 13.867 28.398 7.220 1.00 61.56 117 GLU A C 1
ATOM 941 O O . GLU A 1 117 ? 14.700 27.564 6.858 1.00 61.56 117 GLU A O 1
ATOM 946 N N . VAL A 1 118 ? 13.295 29.242 6.364 1.00 60.16 118 VAL A N 1
ATOM 947 C CA . VAL A 1 118 ? 13.730 29.347 4.975 1.00 60.16 118 VAL A CA 1
ATOM 948 C C . VAL A 1 118 ? 15.126 29.959 5.013 1.00 60.16 118 VAL A C 1
ATOM 950 O O . VAL A 1 118 ? 15.278 31.177 5.060 1.00 60.16 118 VAL A O 1
ATOM 953 N N . VAL A 1 119 ? 16.151 29.110 5.051 1.00 59.09 119 VAL A N 1
ATOM 954 C CA . VAL A 1 119 ? 17.542 29.538 4.935 1.00 59.09 119 VAL A CA 1
ATOM 955 C C . VAL A 1 119 ? 17.747 29.986 3.488 1.00 59.09 119 VAL A C 1
ATOM 957 O O . VAL A 1 119 ? 17.966 29.180 2.583 1.00 59.09 119 VAL A O 1
ATOM 960 N N . ASN A 1 120 ? 17.633 31.294 3.264 1.00 56.59 120 ASN A N 1
ATOM 961 C CA . ASN A 1 120 ? 17.858 31.975 1.987 1.00 56.59 120 ASN A CA 1
ATOM 962 C C . ASN A 1 120 ? 19.354 32.020 1.599 1.00 56.59 120 ASN A C 1
ATOM 964 O O . ASN A 1 120 ? 19.844 33.063 1.181 1.00 56.59 120 ASN A O 1
ATOM 968 N N . GLU A 1 121 ? 20.108 30.927 1.748 1.00 54.72 121 GLU A N 1
ATOM 969 C CA . GLU A 1 121 ? 21.555 30.910 1.442 1.00 54.72 121 GLU A CA 1
ATOM 970 C C . GLU A 1 121 ? 21.942 30.005 0.260 1.00 54.72 121 GLU A C 1
ATOM 972 O O . GLU A 1 121 ? 23.109 29.954 -0.118 1.00 54.72 121 GLU A O 1
ATOM 977 N N . SER A 1 122 ? 20.991 29.313 -0.380 1.00 55.94 122 SER A N 1
ATOM 978 C CA . SER A 1 122 ? 21.306 28.322 -1.431 1.00 55.94 122 SER A CA 1
ATOM 979 C C . SER A 1 122 ? 20.752 28.624 -2.829 1.00 55.94 122 SER A C 1
ATOM 981 O O . SER A 1 122 ? 21.237 28.051 -3.806 1.00 55.94 122 SER A O 1
ATOM 983 N N . THR A 1 123 ? 19.790 29.539 -2.973 1.00 55.78 123 THR A N 1
ATOM 984 C CA . THR A 1 123 ? 19.193 29.876 -4.280 1.00 55.78 123 THR A CA 1
ATOM 985 C C . THR A 1 123 ? 20.176 30.590 -5.205 1.00 55.78 123 THR A C 1
ATOM 987 O O . THR A 1 123 ? 20.262 30.251 -6.384 1.00 55.78 123 THR A O 1
ATOM 990 N N . THR A 1 124 ? 20.989 31.501 -4.670 1.00 58.53 124 THR A N 1
ATOM 991 C CA . THR A 1 124 ? 21.977 32.267 -5.447 1.00 58.53 124 THR A CA 1
ATOM 992 C C . THR A 1 124 ? 23.090 31.395 -6.026 1.00 58.53 124 THR A C 1
ATOM 994 O O . THR A 1 124 ? 23.503 31.628 -7.157 1.00 58.53 124 THR A O 1
ATOM 997 N N . ASN A 1 125 ? 23.552 30.366 -5.306 1.00 68.81 125 ASN A N 1
ATOM 998 C CA . ASN A 1 125 ? 24.598 29.464 -5.804 1.00 68.81 125 ASN A CA 1
ATOM 999 C C . ASN A 1 125 ? 24.086 28.514 -6.897 1.00 68.81 125 ASN A C 1
ATOM 1001 O O . ASN A 1 125 ? 24.786 28.290 -7.884 1.00 68.81 125 ASN A O 1
ATOM 1005 N N . LEU A 1 126 ? 22.862 27.991 -6.761 1.00 76.50 126 LEU A N 1
ATOM 1006 C CA . LEU A 1 126 ? 22.292 27.060 -7.738 1.00 76.50 126 LEU A CA 1
ATOM 1007 C C . LEU A 1 126 ? 21.983 27.745 -9.079 1.00 76.50 126 LEU A C 1
ATOM 1009 O O . LEU A 1 126 ? 22.228 27.179 -10.144 1.00 76.50 126 LEU A O 1
ATOM 1013 N N . GLU A 1 127 ? 21.478 28.977 -9.038 1.00 82.25 127 GLU A N 1
ATOM 1014 C CA . GLU A 1 127 ? 21.201 29.767 -10.240 1.00 82.25 127 GLU A CA 1
ATOM 1015 C C . GLU A 1 127 ? 22.498 30.151 -10.974 1.00 82.25 127 GLU A C 1
ATOM 1017 O O . GLU A 1 127 ? 22.596 29.983 -12.191 1.00 82.25 127 GLU A O 1
ATOM 1022 N N . LEU A 1 128 ? 23.545 30.541 -10.235 1.00 84.62 128 LEU A N 1
ATOM 1023 C CA . LEU A 1 128 ? 24.880 30.803 -10.789 1.00 84.62 128 LEU A CA 1
ATOM 1024 C C . LEU A 1 128 ? 25.502 29.564 -11.448 1.00 84.62 128 LEU A C 1
ATOM 1026 O O . LEU A 1 128 ? 26.118 29.669 -12.511 1.00 84.62 128 LEU A O 1
ATOM 1030 N N . GLU A 1 129 ? 25.355 28.389 -10.834 1.00 87.94 129 GLU A N 1
ATOM 1031 C CA . GLU A 1 129 ? 25.818 27.117 -11.400 1.00 87.94 129 GLU A CA 1
ATOM 1032 C C . GLU A 1 129 ? 25.094 26.768 -12.707 1.00 87.94 129 GLU A C 1
ATOM 1034 O O . GLU A 1 129 ? 25.731 26.349 -13.679 1.00 87.94 129 GLU A O 1
ATOM 1039 N N . ASN A 1 130 ? 23.776 26.972 -12.759 1.00 89.50 130 ASN A N 1
ATOM 1040 C CA . ASN A 1 130 ? 22.977 26.721 -13.958 1.00 89.50 130 ASN A CA 1
ATOM 1041 C C . ASN A 1 130 ? 23.368 27.665 -15.102 1.00 89.50 130 ASN A C 1
ATOM 1043 O O . ASN A 1 130 ? 23.620 27.200 -16.216 1.00 89.50 130 ASN A O 1
ATOM 1047 N N . LEU A 1 131 ? 23.536 28.960 -14.816 1.00 91.06 131 LEU A N 1
ATOM 1048 C CA . LEU A 1 131 ? 23.985 29.951 -15.799 1.00 91.06 131 LEU A CA 1
ATOM 1049 C C . LEU A 1 131 ? 25.390 29.636 -16.342 1.00 91.06 131 LEU A C 1
ATOM 1051 O O . LEU A 1 131 ? 25.640 29.777 -17.540 1.00 91.06 131 LEU A O 1
ATOM 1055 N N . LYS A 1 132 ? 26.310 29.145 -15.498 1.00 93.19 132 LYS A N 1
ATOM 1056 C CA . LYS A 1 132 ? 27.643 28.692 -15.943 1.00 93.19 132 LYS A CA 1
ATOM 1057 C C . LYS A 1 132 ? 27.561 27.499 -16.899 1.00 93.19 132 LYS A C 1
ATOM 1059 O O . LYS A 1 132 ? 28.287 27.473 -17.893 1.00 93.19 132 LYS A O 1
ATOM 1064 N N . LYS A 1 133 ? 26.685 26.525 -16.625 1.00 93.69 133 LYS A N 1
ATOM 1065 C CA . LYS A 1 133 ? 26.482 25.357 -17.502 1.00 93.69 133 LYS A CA 1
ATOM 1066 C C . LYS A 1 133 ? 25.888 25.755 -18.849 1.00 93.69 133 LYS A C 1
ATOM 1068 O O . LYS A 1 133 ? 26.336 25.251 -19.878 1.00 93.69 133 LYS A O 1
ATOM 1073 N N . GLU A 1 134 ? 24.916 26.665 -18.860 1.00 93.56 134 GLU A N 1
ATOM 1074 C CA . GLU A 1 134 ? 24.355 27.189 -20.108 1.00 93.56 134 GLU A CA 1
ATOM 1075 C C . GLU A 1 134 ? 25.401 27.949 -20.920 1.00 93.56 134 GLU A C 1
ATOM 1077 O O . GLU A 1 134 ? 25.562 27.667 -22.107 1.00 93.56 134 GLU A O 1
ATOM 1082 N N . LYS A 1 135 ? 26.186 28.825 -20.279 1.00 95.06 135 LYS A N 1
ATOM 1083 C CA . LYS A 1 135 ? 27.292 29.533 -20.934 1.00 95.06 135 LYS A CA 1
ATOM 1084 C C . LYS A 1 135 ? 28.271 28.562 -21.608 1.00 95.06 135 LYS A C 1
ATOM 1086 O O . LYS A 1 135 ? 28.522 28.696 -22.801 1.00 95.06 135 LYS A O 1
ATOM 1091 N N . GLN A 1 136 ? 28.740 27.535 -20.893 1.00 94.94 136 GLN A N 1
ATOM 1092 C CA . GLN A 1 136 ? 29.645 26.523 -21.461 1.00 94.94 136 GLN A CA 1
ATOM 1093 C C . GLN A 1 136 ? 29.025 25.750 -22.633 1.00 94.94 136 GLN A C 1
ATOM 1095 O O . GLN A 1 136 ? 29.726 25.355 -23.565 1.00 94.94 136 GLN A O 1
ATOM 1100 N N . LYS A 1 137 ? 27.710 25.501 -22.599 1.00 94.62 137 LYS A N 1
ATOM 1101 C CA . LYS A 1 137 ? 26.994 24.847 -23.701 1.00 94.62 137 LYS A CA 1
ATOM 1102 C C . LYS A 1 137 ? 27.001 25.722 -24.958 1.00 94.62 137 LYS A C 1
ATOM 1104 O O . LYS A 1 137 ? 27.215 25.187 -26.045 1.00 94.62 137 LYS A O 1
ATOM 1109 N N . TYR A 1 138 ? 26.789 27.031 -24.812 1.00 94.50 138 TYR A N 1
ATOM 1110 C CA . TYR A 1 138 ? 26.827 27.980 -25.926 1.00 94.50 138 TYR A CA 1
ATOM 1111 C C . TYR A 1 138 ? 28.244 28.205 -26.460 1.00 94.50 138 TYR A C 1
ATOM 1113 O O . TYR A 1 138 ? 28.421 28.201 -27.672 1.00 94.50 138 TYR A O 1
ATOM 1121 N N . GLU A 1 139 ? 29.256 28.298 -25.593 1.00 93.81 139 GLU A N 1
ATOM 1122 C CA . GLU A 1 139 ? 30.666 28.410 -26.004 1.00 93.81 139 GLU A CA 1
ATOM 1123 C C . GLU A 1 139 ? 31.095 27.205 -26.852 1.00 93.81 139 GLU A C 1
ATOM 1125 O O . GLU A 1 139 ? 31.589 27.370 -27.963 1.00 93.81 139 GLU A O 1
ATOM 1130 N N . LYS A 1 140 ? 30.781 25.982 -26.408 1.00 92.69 140 LYS A N 1
ATOM 1131 C CA . LYS A 1 140 ? 31.048 24.765 -27.196 1.00 92.69 140 LYS A CA 1
ATOM 1132 C C . LYS A 1 140 ? 30.284 24.719 -28.518 1.00 92.69 140 LYS A C 1
ATOM 1134 O O . LYS A 1 140 ? 30.729 24.073 -29.463 1.00 92.69 140 LYS A O 1
ATOM 1139 N N . ALA A 1 141 ? 29.094 25.315 -28.578 1.00 91.69 141 ALA A N 1
ATOM 1140 C CA . ALA A 1 141 ? 28.330 25.401 -29.817 1.00 91.69 141 ALA A CA 1
ATOM 1141 C C . ALA A 1 141 ? 28.952 26.421 -30.783 1.00 91.69 141 ALA A C 1
ATOM 1143 O O . ALA A 1 141 ? 29.032 26.132 -31.972 1.00 91.69 141 ALA A O 1
ATOM 1144 N N . MET A 1 142 ? 29.439 27.556 -30.274 1.00 88.88 142 MET A N 1
ATOM 1145 C CA . MET A 1 142 ? 30.197 28.543 -31.046 1.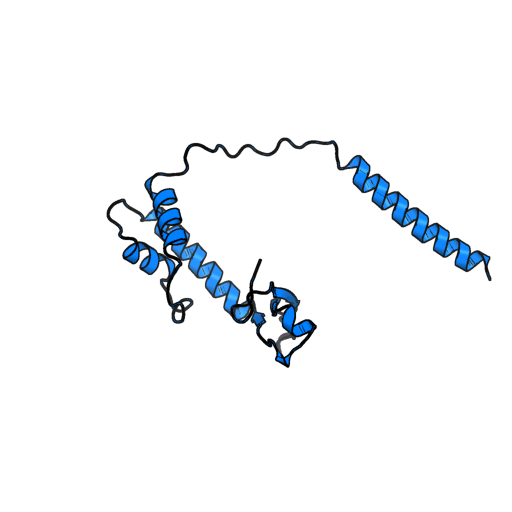00 88.88 142 MET A CA 1
ATOM 1146 C C . MET A 1 142 ? 31.500 27.966 -31.598 1.00 88.88 142 MET A C 1
ATOM 1148 O O . MET A 1 142 ? 31.731 28.070 -32.795 1.00 88.88 142 MET A O 1
ATOM 1152 N N . GLU A 1 143 ? 32.302 27.280 -30.779 1.00 91.19 143 GLU A N 1
ATOM 1153 C CA . GLU A 1 143 ? 33.555 26.651 -31.232 1.00 91.19 143 GLU A CA 1
ATOM 1154 C C . GLU A 1 143 ? 33.325 25.678 -32.404 1.00 91.19 143 GLU A C 1
ATOM 1156 O O . GLU A 1 143 ? 34.141 25.579 -33.318 1.00 91.19 143 GLU A O 1
ATOM 1161 N N . ARG A 1 144 ? 32.187 24.971 -32.420 1.00 86.75 144 ARG A N 1
ATOM 1162 C CA . ARG A 1 144 ? 31.793 24.084 -33.533 1.00 86.75 144 ARG A CA 1
ATOM 1163 C C . ARG A 1 144 ? 31.394 24.832 -34.803 1.00 86.75 144 ARG A C 1
ATOM 1165 O O . ARG A 1 144 ? 31.491 24.256 -35.880 1.00 86.75 144 ARG A O 1
ATOM 1172 N N . LEU A 1 145 ? 30.893 26.059 -34.676 1.00 85.38 145 LEU A N 1
ATOM 1173 C CA . LEU A 1 145 ? 30.527 26.906 -35.812 1.00 85.38 145 LEU A CA 1
ATOM 1174 C C . LEU A 1 145 ? 31.746 27.630 -36.388 1.00 85.38 145 LEU A C 1
ATOM 1176 O O . LEU A 1 145 ? 31.804 27.828 -37.592 1.00 85.38 145 LEU A O 1
ATOM 1180 N N . GLU A 1 146 ? 32.714 27.992 -35.545 1.00 81.31 146 GLU A N 1
ATOM 1181 C CA . GLU A 1 146 ? 33.959 28.662 -35.949 1.00 81.31 146 GLU A CA 1
ATOM 1182 C C . GLU A 1 146 ? 35.029 27.697 -36.492 1.00 81.31 146 GLU A C 1
ATOM 1184 O O . GLU A 1 146 ? 36.010 28.134 -37.087 1.00 81.31 146 GLU A O 1
ATOM 1189 N N . SER A 1 147 ? 34.858 26.385 -36.293 1.00 65.12 147 SER A N 1
ATOM 1190 C CA . SER A 1 147 ? 35.727 25.331 -36.848 1.00 65.12 147 SER A CA 1
ATOM 1191 C C . SER A 1 147 ? 35.279 24.804 -38.224 1.00 65.12 147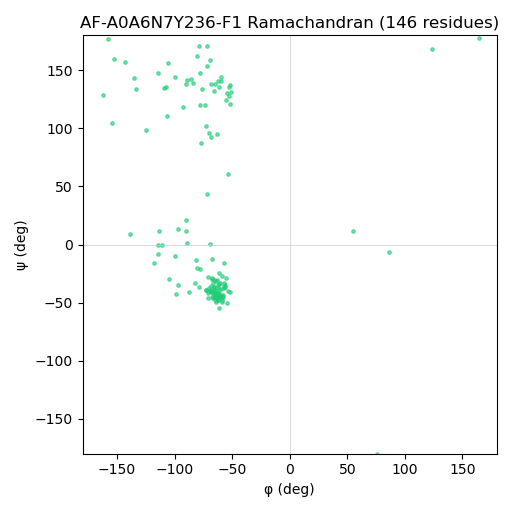 SER A C 1
ATOM 1193 O O . SER A 1 147 ? 35.813 23.793 -38.689 1.00 65.12 147 SER A O 1
ATOM 1195 N N . TYR A 1 148 ? 34.331 25.492 -38.871 1.00 53.72 148 TYR A N 1
ATOM 1196 C CA . TYR A 1 148 ? 33.909 25.324 -40.270 1.00 53.72 148 TYR A CA 1
ATOM 1197 C C . TYR A 1 148 ? 34.413 26.487 -41.128 1.00 53.72 148 TYR A C 1
ATOM 1199 O O . TYR A 1 148 ? 34.770 26.226 -4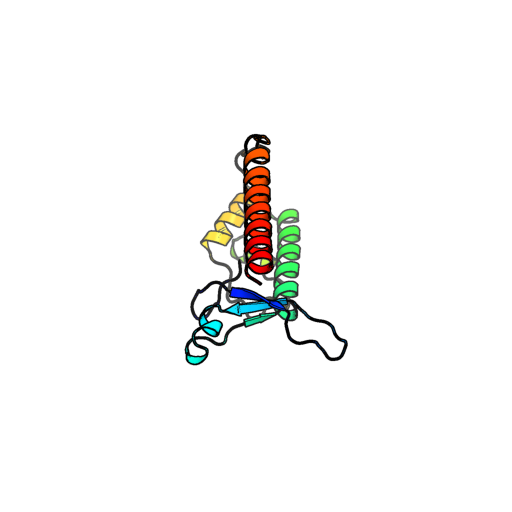2.299 1.00 53.72 148 TYR A O 1
#

Mean predicted aligned error: 12.28 Å

Radius of gyration: 24.29 Å; Cα contacts (8 Å, |Δi|>4): 121; chains: 1; bounding box: 49×46×64 Å

Secondary structure (DSSP, 8-state):
--B-TTT-PBEEEEEPPPPTTS---EEEEEHHHHH-TTT---EEEHHHHHHHHHHHHHHHHHHHHH--TT--HHHHHHHHT-SGGGTT-----HHHHHHHHHHHHH---S----PPP--TTSHHHHHHHHHHHHHHHHHHHHHHHHT-

Foldseek 3Di:
DDADPQPRAFWDKDWDDADPVRDIWIKTFGPVCVVPVVRDGDIDTCVLVVVLVVLLVVLLVVCLVPPDPPDDLVNSFCSNQPDDSNPVPPTDDPVVSVVSNCCSYVNDDPPDPPPPDPPPPPPVVVVVVVVVVVVVVVVVVVVVVVVD

Organism: NCBI:txid2607614

Solvent-accessible surface area (backbone atoms only — not comparable to full-atom values): 8965 Å² total; per-residue (Å²): 140,53,65,29,93,88,76,69,38,56,34,48,79,46,77,42,76,64,44,99,87,62,54,57,49,48,26,34,34,28,46,57,32,80,79,37,54,92,82,34,78,60,64,50,38,43,85,62,50,46,58,36,52,54,48,36,54,54,25,46,56,51,43,70,78,67,66,56,92,82,64,48,73,68,55,51,50,55,48,40,53,59,55,83,75,36,73,88,56,93,73,74,61,66,67,61,50,50,52,53,49,47,42,72,72,73,42,73,76,90,72,69,84,73,73,75,76,83,73,88,78,54,66,71,57,54,52,53,53,50,53,51,53,51,50,54,54,51,51,58,51,47,56,62,61,73,74,109

pLDDT: mean 88.02, std 11.59, range [53.72, 97.88]

Sequence (148 aa):
MVYCGNCDTACHAGLDSPRKDGYRPSRYTCSTRQFNEEQCTNFISDITLLPFILNYISNFIKLQNSIVKKHSLKDIEKILLKGKSFIDVAGIDREGLVQTYSIFVYGFENQKYDKPEVVNESTTNLELENLKKEKQKYEKAMERLESY